Protein AF-A0A920NXX0-F1 (afdb_monomer_lite)

Radius of gyration: 11.74 Å; chains: 1; bounding box: 27×26×28 Å

Sequence (71 aa):
MVALFDGSYHGVHDYALVKADSKSDRSTPPSPTLGAGIPEEVSKKLMMMLPYRDTNAYELIRKIKKSGLVY

Structure (mmCIF, N/CA/C/O backbone):
data_AF-A0A920NXX0-F1
#
_entry.id   AF-A0A920NXX0-F1
#
loop_
_atom_site.group_PDB
_atom_site.id
_atom_site.type_symbol
_atom_site.label_atom_id
_atom_site.label_alt_id
_atom_site.label_comp_id
_atom_site.label_asym_id
_atom_site.label_entity_id
_atom_site.label_seq_id
_atom_site.pdbx_PDB_ins_code
_atom_site.Cartn_x
_atom_site.Cartn_y
_atom_site.Cartn_z
_atom_site.occupancy
_atom_site.B_iso_or_equiv
_atom_site.auth_seq_id
_atom_site.auth_comp_id
_atom_site.auth_asym_id
_atom_site.auth_atom_id
_atom_site.pdbx_PDB_model_num
ATOM 1 N N . MET A 1 1 ? -7.768 9.138 3.287 1.00 84.12 1 MET A N 1
ATOM 2 C CA . MET A 1 1 ? -6.708 8.168 2.941 1.00 84.12 1 MET A CA 1
ATOM 3 C C . MET A 1 1 ? -7.266 7.194 1.914 1.00 84.12 1 MET A C 1
ATOM 5 O O . MET A 1 1 ? -8.441 6.858 2.018 1.00 84.12 1 MET A O 1
ATOM 9 N N . VAL A 1 2 ? -6.472 6.782 0.930 1.00 91.88 2 VAL A N 1
ATOM 10 C CA . VAL A 1 2 ? -6.847 5.784 -0.086 1.00 91.88 2 VAL A CA 1
ATOM 11 C C . VAL A 1 2 ? -5.993 4.540 0.132 1.00 91.88 2 VAL A C 1
ATOM 13 O O . VAL A 1 2 ? -4.806 4.651 0.426 1.00 91.88 2 VAL A O 1
ATOM 16 N N . ALA A 1 3 ? -6.595 3.359 0.013 1.00 94.06 3 ALA A N 1
ATOM 17 C CA . ALA A 1 3 ? -5.880 2.099 0.149 1.00 94.06 3 ALA A CA 1
ATOM 18 C C . ALA A 1 3 ? -5.730 1.404 -1.207 1.00 94.06 3 ALA A C 1
ATOM 20 O O . ALA A 1 3 ? -6.672 1.375 -1.999 1.00 94.06 3 ALA A O 1
ATOM 21 N N . LEU A 1 4 ? -4.555 0.830 -1.448 1.00 95.56 4 LEU A N 1
ATOM 22 C CA . LEU A 1 4 ? -4.247 -0.012 -2.601 1.00 95.56 4 LEU A CA 1
ATOM 23 C C . LEU A 1 4 ? -3.953 -1.424 -2.113 1.00 95.56 4 LEU A C 1
ATOM 25 O O . LEU A 1 4 ? -3.434 -1.603 -1.016 1.00 95.56 4 LEU A O 1
ATOM 29 N N . PHE A 1 5 ? -4.252 -2.424 -2.932 1.00 96.25 5 PHE A N 1
ATOM 30 C CA . PHE A 1 5 ? -3.823 -3.790 -2.655 1.00 96.25 5 PHE A CA 1
ATOM 3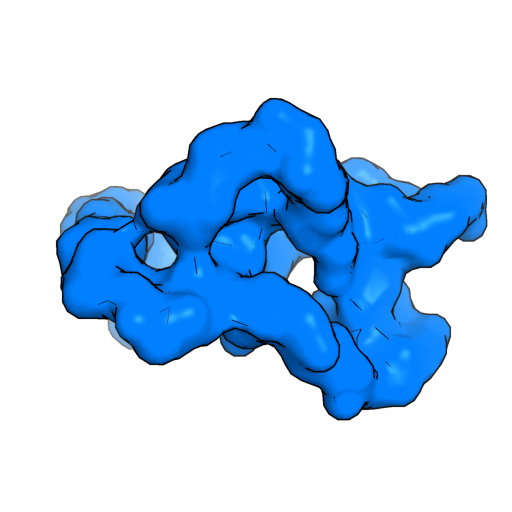1 C C . PHE A 1 5 ? -2.435 -4.041 -3.242 1.00 96.25 5 PHE A C 1
ATOM 33 O O . PHE A 1 5 ? -2.159 -3.631 -4.374 1.00 96.25 5 PHE A O 1
ATOM 40 N N . ASP A 1 6 ? -1.576 -4.735 -2.497 1.00 94.75 6 ASP A N 1
ATOM 41 C CA . ASP A 1 6 ? -0.250 -5.108 -2.985 1.00 94.75 6 ASP A CA 1
ATOM 42 C C . ASP A 1 6 ? -0.349 -5.910 -4.293 1.00 94.75 6 ASP A C 1
ATOM 44 O O . ASP A 1 6 ? -1.237 -6.747 -4.478 1.00 94.75 6 ASP A O 1
ATOM 48 N N . GLY A 1 7 ? 0.548 -5.605 -5.229 1.00 91.31 7 GLY A N 1
ATOM 49 C CA . GLY A 1 7 ? 0.557 -6.159 -6.583 1.00 91.31 7 GLY A CA 1
ATOM 50 C C . GLY A 1 7 ? -0.415 -5.506 -7.573 1.00 91.31 7 GLY A C 1
ATOM 51 O O . GLY A 1 7 ? -0.396 -5.874 -8.747 1.00 91.31 7 GLY A O 1
ATOM 52 N N . SER A 1 8 ? -1.238 -4.538 -7.156 1.00 94.31 8 SER A N 1
ATOM 53 C CA . SER A 1 8 ? -2.117 -3.800 -8.074 1.00 94.31 8 SER A CA 1
ATOM 54 C C . SER A 1 8 ? -1.377 -2.704 -8.854 1.00 94.31 8 SER A C 1
ATOM 56 O O . SER A 1 8 ? -0.392 -2.136 -8.385 1.00 94.31 8 SER A O 1
ATOM 58 N N . TYR A 1 9 ? -1.868 -2.388 -10.056 1.00 94.88 9 TYR A N 1
ATOM 59 C CA . TYR A 1 9 ? -1.379 -1.279 -10.875 1.00 94.88 9 TYR A CA 1
ATOM 60 C C . TYR A 1 9 ? -2.534 -0.336 -11.212 1.00 94.88 9 TYR A C 1
ATOM 62 O O . TYR A 1 9 ? -3.559 -0.775 -11.726 1.00 94.88 9 TYR A O 1
ATOM 70 N N . HIS A 1 10 ? -2.348 0.957 -10.937 1.00 96.00 10 HIS A N 1
ATOM 71 C CA . HIS A 1 10 ? -3.376 1.992 -11.100 1.00 96.00 10 HIS A CA 1
ATOM 72 C C . HIS A 1 10 ? -2.882 3.197 -11.923 1.00 96.00 10 HIS A C 1
ATOM 74 O O . HIS A 1 10 ? -3.449 4.282 -11.849 1.00 96.00 10 HIS A O 1
ATOM 80 N N . GLY A 1 11 ? -1.827 3.017 -12.723 1.00 95.12 11 GLY A N 1
ATOM 81 C CA . GLY A 1 11 ? -1.204 4.089 -13.502 1.00 95.12 11 GLY A CA 1
ATOM 82 C C . GLY A 1 11 ? 0.062 4.644 -12.850 1.00 95.12 11 GLY A C 1
ATOM 83 O O . GLY A 1 11 ? 0.696 3.985 -12.029 1.00 95.12 11 GLY A O 1
ATOM 84 N N . VAL A 1 12 ? 0.454 5.851 -13.264 1.00 95.25 12 VAL A N 1
ATOM 85 C CA . VAL A 1 12 ? 1.745 6.478 -12.911 1.00 95.25 12 VAL A CA 1
ATOM 86 C C . VAL A 1 12 ? 1.598 7.823 -12.198 1.00 95.25 12 VAL A C 1
ATOM 88 O O . VAL A 1 12 ? 2.531 8.615 -12.173 1.00 95.25 12 VAL A O 1
ATOM 91 N N . HIS A 1 13 ? 0.423 8.106 -11.636 1.00 94.31 13 HIS A N 1
ATOM 92 C CA . HIS A 1 13 ? 0.252 9.271 -10.771 1.00 94.31 13 HIS A CA 1
ATOM 93 C C . HIS A 1 13 ? 0.826 8.982 -9.377 1.00 94.31 13 HIS A C 1
ATOM 95 O O . HIS A 1 13 ? 0.785 7.841 -8.920 1.00 94.31 13 HIS A O 1
ATOM 101 N N . ASP A 1 14 ? 1.293 10.009 -8.669 1.00 94.81 14 ASP A N 1
ATOM 102 C CA . ASP A 1 14 ? 1.995 9.882 -7.381 1.00 94.81 14 ASP A CA 1
ATOM 103 C C . ASP A 1 14 ? 1.265 8.989 -6.367 1.00 94.81 14 ASP A C 1
ATOM 105 O O . ASP A 1 14 ? 1.869 8.121 -5.745 1.00 94.81 14 ASP A O 1
ATOM 109 N N . TYR A 1 15 ? -0.060 9.135 -6.256 1.00 92.75 15 TYR A N 1
ATOM 110 C CA . TYR A 1 15 ? -0.887 8.310 -5.365 1.00 92.75 15 TYR A CA 1
ATOM 111 C C . TYR A 1 15 ? -0.903 6.811 -5.735 1.00 92.75 15 TYR A C 1
ATOM 113 O O . TYR A 1 15 ? -1.143 5.984 -4.866 1.00 92.75 15 TYR A O 1
ATOM 121 N N . ALA A 1 16 ? -0.669 6.437 -6.997 1.00 93.56 16 ALA A N 1
ATOM 122 C CA . ALA A 1 16 ? -0.607 5.041 -7.451 1.00 93.56 16 ALA A CA 1
ATOM 123 C C . ALA A 1 16 ? 0.811 4.460 -7.389 1.00 93.56 16 ALA A C 1
ATOM 125 O O . ALA A 1 16 ? 0.973 3.240 -7.372 1.00 93.56 16 ALA A O 1
ATOM 126 N N . LEU A 1 17 ? 1.837 5.310 -7.337 1.00 95.31 17 LEU A N 1
ATOM 127 C CA . LEU A 1 17 ? 3.237 4.902 -7.247 1.00 95.31 17 LEU A CA 1
ATOM 128 C C . LEU A 1 17 ? 3.634 4.644 -5.789 1.00 95.31 17 LEU A C 1
ATOM 130 O O . LEU A 1 17 ? 4.562 5.240 -5.247 1.00 95.31 17 LEU A O 1
ATOM 134 N N . VAL A 1 18 ? 2.919 3.714 -5.159 1.00 93.56 18 VAL A N 1
ATOM 135 C CA . VAL A 1 18 ? 3.196 3.169 -3.827 1.00 93.56 18 VAL A CA 1
ATOM 136 C C . VAL A 1 18 ? 3.252 1.656 -3.963 1.00 93.56 18 VAL A C 1
ATOM 138 O O . VAL A 1 18 ? 2.369 1.062 -4.580 1.00 93.56 18 VAL A O 1
ATOM 141 N N . LYS A 1 19 ? 4.290 1.015 -3.423 1.00 92.06 19 LYS A N 1
ATOM 142 C CA . LYS A 1 19 ? 4.508 -0.425 -3.621 1.00 92.06 19 LYS A CA 1
ATOM 143 C C . LYS A 1 19 ? 5.102 -1.068 -2.378 1.00 92.06 19 LYS A C 1
ATOM 145 O O . LYS A 1 19 ? 6.075 -0.552 -1.846 1.00 92.06 19 LYS A O 1
ATOM 150 N N . ALA A 1 20 ? 4.554 -2.203 -1.945 1.00 92.69 20 ALA A N 1
ATOM 151 C CA . ALA A 1 20 ? 5.135 -2.952 -0.837 1.00 92.69 20 ALA A CA 1
ATOM 152 C C . ALA A 1 20 ? 6.569 -3.398 -1.168 1.00 92.69 20 ALA A C 1
ATOM 154 O O . ALA A 1 20 ? 6.879 -3.772 -2.305 1.00 92.69 20 ALA A O 1
ATOM 155 N N . ASP A 1 21 ? 7.443 -3.409 -0.161 1.00 90.00 21 ASP A N 1
ATOM 156 C CA . ASP A 1 21 ? 8.735 -4.075 -0.299 1.00 90.00 21 ASP A CA 1
ATOM 157 C C . ASP A 1 21 ? 8.501 -5.589 -0.387 1.00 90.00 21 ASP A C 1
ATOM 159 O O . ASP A 1 21 ? 7.933 -6.199 0.518 1.00 90.00 21 ASP A O 1
ATOM 163 N N . SER A 1 22 ? 8.994 -6.209 -1.458 1.00 87.00 22 SER A N 1
ATOM 164 C CA . SER A 1 22 ? 8.948 -7.659 -1.676 1.00 87.00 22 SER A CA 1
ATOM 165 C C . SER A 1 22 ? 9.521 -8.511 -0.532 1.00 87.00 22 SER A C 1
ATOM 167 O O . SER A 1 22 ? 9.195 -9.695 -0.450 1.00 87.00 22 SER A O 1
ATOM 169 N N . LYS A 1 23 ? 10.377 -7.934 0.324 1.00 91.62 23 LYS A N 1
ATOM 170 C CA . LYS A 1 23 ? 10.996 -8.598 1.482 1.00 91.62 23 LYS A CA 1
ATOM 171 C C . LYS A 1 23 ? 10.261 -8.350 2.803 1.00 91.62 23 LYS A C 1
ATOM 173 O O . LYS A 1 23 ? 10.641 -8.932 3.815 1.00 91.62 23 LYS A O 1
ATOM 178 N N . SER A 1 24 ? 9.262 -7.469 2.813 1.00 90.88 24 SER A N 1
ATOM 179 C CA . SER A 1 24 ? 8.476 -7.163 4.012 1.00 90.88 24 SER A CA 1
ATOM 180 C C . SER A 1 24 ? 7.464 -8.267 4.337 1.00 90.88 24 SER A C 1
ATOM 182 O O . SER A 1 24 ? 7.189 -9.139 3.509 1.00 90.88 24 SER A O 1
ATOM 184 N N . ASP A 1 25 ? 6.905 -8.237 5.552 1.00 95.00 25 ASP A N 1
ATOM 185 C CA . ASP A 1 25 ? 5.784 -9.111 5.897 1.00 95.00 25 ASP A CA 1
ATOM 186 C C . ASP A 1 25 ? 4.594 -8.815 4.980 1.00 95.00 25 ASP A C 1
ATOM 188 O O . ASP A 1 25 ? 4.034 -7.716 4.975 1.00 95.00 25 ASP A O 1
ATOM 192 N N . ARG A 1 26 ? 4.184 -9.840 4.231 1.00 93.81 26 ARG A N 1
ATOM 193 C CA . ARG A 1 26 ? 3.059 -9.761 3.303 1.00 93.81 26 ARG A CA 1
ATOM 194 C C . ARG A 1 26 ? 1.737 -9.480 3.99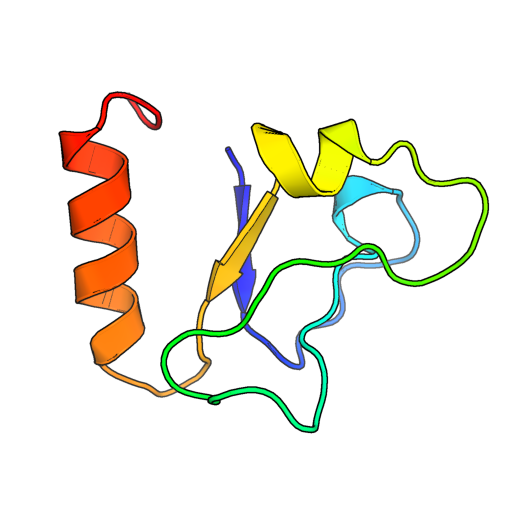0 1.00 93.81 26 ARG A C 1
ATOM 196 O O . ARG A 1 26 ? 0.868 -8.943 3.323 1.00 93.81 26 ARG A O 1
ATOM 203 N N . SER A 1 27 ? 1.589 -9.813 5.271 1.00 96.94 27 SER A N 1
ATOM 204 C CA . SER A 1 27 ? 0.342 -9.600 6.017 1.00 96.94 27 SER A CA 1
ATOM 205 C C . SER 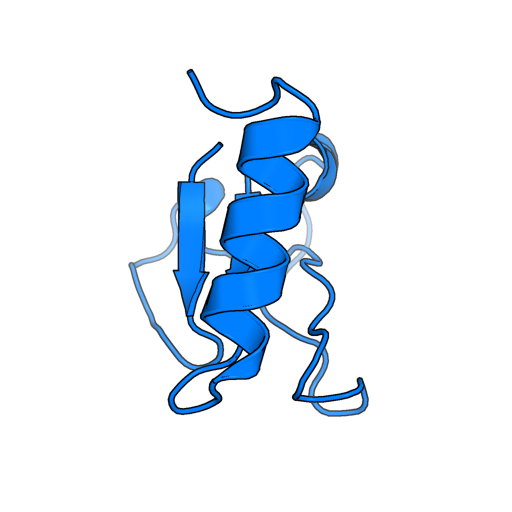A 1 27 ? 0.224 -8.167 6.537 1.00 96.94 27 SER A C 1
ATOM 207 O O . SER A 1 27 ? -0.877 -7.700 6.835 1.00 96.94 27 SER A O 1
ATOM 209 N N . THR A 1 28 ? 1.345 -7.448 6.653 1.00 95.69 28 THR A N 1
ATOM 210 C CA . THR A 1 28 ? 1.410 -6.061 7.134 1.00 95.69 28 THR A CA 1
ATOM 211 C C . THR A 1 28 ? 2.307 -5.196 6.234 1.00 95.69 28 THR A C 1
ATOM 213 O O . THR A 1 28 ? 3.309 -4.641 6.691 1.00 95.69 28 THR A O 1
ATOM 216 N N . PRO A 1 29 ? 1.965 -5.053 4.938 1.00 95.25 29 PRO A N 1
ATOM 217 C CA . PRO A 1 29 ? 2.863 -4.440 3.973 1.00 95.25 29 PRO A CA 1
ATOM 218 C C . PRO A 1 29 ? 3.096 -2.950 4.286 1.00 95.25 29 PRO A C 1
ATOM 220 O O . PRO A 1 29 ? 2.140 -2.198 4.513 1.00 95.25 29 PRO A O 1
ATOM 223 N N . PRO A 1 30 ? 4.353 -2.476 4.257 1.00 93.69 30 PRO A N 1
ATOM 224 C CA . PRO A 1 30 ? 4.650 -1.058 4.314 1.00 93.69 30 PRO A CA 1
ATOM 225 C C . PRO A 1 30 ? 4.192 -0.384 3.014 1.00 93.69 30 PRO A C 1
ATOM 227 O O . PRO A 1 30 ? 3.957 -1.030 1.994 1.00 93.69 30 PRO A O 1
ATOM 230 N N . SER A 1 31 ? 4.075 0.941 3.043 1.00 94.00 31 SER A N 1
ATOM 231 C CA . SER A 1 31 ? 3.564 1.730 1.913 1.00 94.00 31 SER A CA 1
ATOM 232 C C . SER A 1 31 ? 4.612 2.684 1.323 1.00 94.00 31 SER A C 1
ATOM 234 O O . SER A 1 31 ? 4.295 3.856 1.180 1.00 94.00 31 SER A O 1
ATOM 236 N N . PRO A 1 32 ? 5.862 2.283 1.020 1.00 94.19 32 PRO A N 1
ATOM 237 C CA . PRO A 1 32 ? 6.842 3.221 0.479 1.00 94.19 32 PRO A CA 1
ATOM 238 C C . PRO A 1 32 ? 6.468 3.668 -0.942 1.00 94.19 32 PRO A C 1
ATOM 240 O O . PRO A 1 32 ? 5.803 2.947 -1.694 1.00 94.19 32 PRO A O 1
ATOM 243 N N . THR A 1 33 ? 6.912 4.866 -1.315 1.00 95.38 33 THR A N 1
ATOM 244 C CA . THR A 1 33 ? 6.793 5.363 -2.688 1.00 95.38 33 THR A CA 1
ATOM 245 C C . THR A 1 33 ? 7.655 4.533 -3.643 1.00 95.38 33 THR A C 1
ATOM 247 O O . THR A 1 33 ? 8.717 4.020 -3.285 1.00 95.38 33 THR A O 1
ATOM 250 N N . LEU A 1 34 ? 7.187 4.389 -4.881 1.00 93.44 34 LEU A N 1
ATOM 251 C CA . LEU A 1 34 ? 7.887 3.700 -5.957 1.00 93.44 34 LEU A CA 1
ATOM 252 C C . LEU A 1 34 ? 8.552 4.728 -6.878 1.00 93.44 34 LEU A C 1
ATOM 254 O O . LEU A 1 34 ? 7.926 5.239 -7.803 1.00 93.44 34 LEU A O 1
ATOM 258 N N . GLY A 1 35 ? 9.838 4.982 -6.643 1.00 88.81 35 GLY A N 1
ATOM 259 C CA . GLY A 1 35 ? 10.648 5.905 -7.442 1.00 88.81 35 GLY A CA 1
ATOM 260 C C . GLY A 1 35 ? 11.043 7.177 -6.692 1.00 88.81 35 GLY A C 1
ATOM 261 O O . GLY A 1 35 ? 10.607 7.428 -5.570 1.00 88.81 35 GLY A O 1
ATOM 262 N N . ALA A 1 36 ? 11.915 7.967 -7.316 1.00 92.44 36 ALA A N 1
ATOM 263 C CA . ALA A 1 36 ? 12.356 9.256 -6.793 1.00 92.44 36 ALA A CA 1
ATOM 264 C C . ALA A 1 36 ? 11.402 10.385 -7.219 1.00 92.44 36 ALA A C 1
ATOM 266 O O . ALA A 1 36 ? 10.726 10.281 -8.239 1.00 92.44 36 ALA A O 1
ATOM 267 N N . GLY A 1 37 ? 11.384 11.482 -6.456 1.00 94.25 37 GLY A N 1
ATOM 268 C CA . GLY A 1 37 ? 10.617 12.690 -6.789 1.00 94.25 37 GLY A CA 1
ATOM 269 C C . GLY A 1 37 ? 9.169 12.710 -6.290 1.00 94.25 37 GLY A C 1
ATOM 270 O O . GLY A 1 37 ? 8.527 13.749 -6.395 1.00 94.25 37 GLY A O 1
ATOM 271 N N . ILE A 1 38 ? 8.677 11.618 -5.697 1.00 95.69 38 ILE A N 1
ATOM 272 C CA . ILE A 1 38 ? 7.364 11.575 -5.041 1.00 95.69 38 ILE A CA 1
ATOM 273 C C . ILE A 1 38 ? 7.529 12.033 -3.582 1.00 95.69 38 ILE A C 1
ATOM 275 O O . ILE A 1 38 ? 8.318 11.416 -2.858 1.00 95.69 38 ILE A O 1
ATOM 279 N N . PRO A 1 39 ? 6.799 13.065 -3.119 1.00 95.06 39 PRO A N 1
ATOM 280 C CA . PRO A 1 39 ? 6.861 13.510 -1.729 1.00 95.06 39 PRO A CA 1
ATOM 281 C C . PRO A 1 39 ? 6.514 12.386 -0.745 1.00 95.06 39 PRO A C 1
ATOM 283 O O . PRO A 1 39 ? 5.529 11.661 -0.921 1.00 95.06 39 PRO A O 1
ATOM 286 N N . GLU A 1 40 ? 7.291 12.255 0.332 1.00 91.81 40 GLU A N 1
ATOM 287 C CA . GLU A 1 40 ? 7.082 11.200 1.331 1.00 91.81 40 GLU A CA 1
ATOM 288 C C . GLU A 1 40 ? 5.707 11.303 2.008 1.00 91.81 40 GLU A C 1
ATOM 290 O O . GLU A 1 40 ? 5.148 10.299 2.451 1.00 91.81 40 GLU A O 1
ATOM 295 N N . GLU A 1 41 ? 5.121 12.499 2.061 1.00 93.56 41 GLU A N 1
ATOM 296 C CA . GLU A 1 41 ? 3.787 12.746 2.603 1.00 93.56 41 GLU A CA 1
ATOM 297 C C . GLU A 1 41 ? 2.697 11.952 1.879 1.00 93.56 41 GLU A C 1
ATOM 299 O O . GLU A 1 41 ? 1.715 11.574 2.524 1.00 93.56 41 GLU A O 1
ATOM 304 N N . VAL A 1 42 ? 2.871 11.656 0.584 1.00 93.81 42 VAL A N 1
ATOM 305 C CA . VAL A 1 42 ? 1.920 10.839 -0.186 1.00 93.81 42 VAL A CA 1
ATOM 306 C C . VAL A 1 42 ? 1.793 9.461 0.459 1.00 93.81 42 VAL A C 1
ATOM 308 O O . 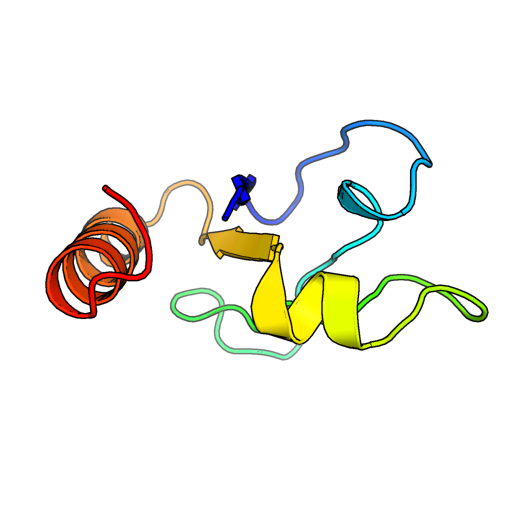VAL A 1 42 ? 0.697 9.053 0.844 1.00 93.81 42 VAL A O 1
ATOM 311 N N . SER A 1 43 ? 2.921 8.781 0.675 1.00 92.56 43 SER A N 1
ATOM 312 C CA . SER A 1 43 ? 2.936 7.475 1.344 1.00 92.56 43 SER A CA 1
ATOM 313 C C . SER A 1 43 ? 2.542 7.541 2.818 1.00 92.56 43 SER A C 1
ATOM 315 O O . SER A 1 43 ? 1.786 6.700 3.290 1.00 92.56 43 SER A O 1
ATOM 317 N N . LYS A 1 44 ? 3.043 8.535 3.559 1.00 90.38 44 LYS A N 1
ATOM 318 C CA . LYS A 1 44 ? 2.896 8.591 5.023 1.00 90.38 44 LYS A CA 1
ATOM 319 C C . LYS A 1 44 ? 1.513 9.036 5.495 1.00 90.38 44 LYS A C 1
ATOM 321 O O . LYS A 1 44 ? 1.126 8.693 6.610 1.00 90.38 44 LYS A O 1
ATOM 326 N N . LYS A 1 45 ? 0.801 9.850 4.708 1.00 90.38 45 LYS A N 1
ATOM 327 C CA . LYS A 1 45 ? -0.460 10.488 5.137 1.00 90.38 45 LYS A CA 1
ATOM 328 C C . LYS A 1 45 ? -1.659 10.113 4.277 1.00 90.38 45 LYS A C 1
ATOM 330 O O . LYS A 1 45 ? -2.788 10.154 4.766 1.00 90.38 45 LYS A O 1
ATOM 335 N N . LEU A 1 46 ? -1.442 9.825 2.995 1.00 92.44 46 LEU A N 1
ATOM 336 C CA . LEU A 1 46 ? -2.532 9.763 2.019 1.00 92.44 46 LEU A CA 1
ATOM 337 C C . LEU A 1 46 ? -2.804 8.349 1.519 1.00 92.44 46 LEU A C 1
ATOM 339 O O . LEU A 1 46 ? -3.955 8.061 1.183 1.00 92.44 46 LEU A O 1
ATOM 343 N N . MET A 1 47 ? -1.792 7.483 1.533 1.00 94.00 47 MET A N 1
ATOM 344 C CA . MET A 1 47 ? -1.858 6.135 0.983 1.00 94.00 47 MET A CA 1
ATOM 345 C C . MET A 1 47 ? -1.665 5.055 2.044 1.00 94.00 47 MET A C 1
ATOM 347 O O . MET A 1 47 ? -0.975 5.242 3.040 1.00 94.00 47 MET A O 1
ATOM 351 N N . MET A 1 48 ? -2.265 3.897 1.793 1.00 94.31 48 MET A N 1
ATOM 352 C CA . MET A 1 48 ? -2.076 2.690 2.583 1.00 94.31 48 MET A CA 1
ATOM 353 C C . MET A 1 48 ? -1.984 1.478 1.657 1.00 94.31 48 MET A C 1
ATOM 355 O O . MET A 1 48 ? -2.796 1.325 0.748 1.00 94.31 48 MET A O 1
ATOM 359 N N . MET A 1 49 ? -1.030 0.595 1.917 1.00 95.62 49 MET A N 1
ATOM 360 C CA . MET A 1 49 ? -0.922 -0.701 1.265 1.00 95.62 49 MET A CA 1
ATOM 361 C C . MET A 1 49 ? -1.664 -1.761 2.082 1.00 95.62 49 MET A C 1
ATOM 363 O O . MET A 1 49 ? -1.463 -1.895 3.289 1.00 95.62 49 MET A O 1
ATOM 367 N N . LEU A 1 50 ? -2.538 -2.507 1.418 1.00 96.94 50 LEU A N 1
ATOM 368 C CA . LEU A 1 50 ? -3.285 -3.625 1.972 1.00 96.94 50 LEU A CA 1
ATOM 369 C C . LEU A 1 50 ? -2.778 -4.937 1.379 1.00 96.94 50 LEU A C 1
ATOM 371 O O . LEU A 1 50 ? -2.471 -4.999 0.186 1.00 96.94 50 LEU A O 1
ATOM 375 N N . PRO A 1 51 ? -2.746 -6.013 2.171 1.00 97.19 51 PRO A N 1
ATOM 376 C CA . PRO A 1 51 ? -2.366 -7.314 1.659 1.00 97.19 51 PRO A CA 1
ATOM 377 C C . PRO A 1 51 ? -3.493 -7.886 0.782 1.00 97.19 51 PRO A C 1
ATOM 379 O O . PRO A 1 51 ? -4.665 -7.908 1.169 1.00 97.19 51 PRO A O 1
ATOM 382 N N . TYR A 1 52 ? -3.165 -8.313 -0.440 1.00 95.44 52 TYR A N 1
ATOM 383 C CA . TYR A 1 52 ? -4.145 -8.889 -1.364 1.00 95.44 52 TYR A CA 1
ATOM 384 C C . TYR A 1 52 ? -4.426 -10.360 -1.028 1.00 95.44 52 TYR A C 1
ATOM 386 O O . TYR A 1 52 ? -3.498 -11.147 -0.863 1.00 95.44 52 TYR A O 1
ATOM 394 N N . ARG A 1 53 ? -5.712 -10.745 -0.982 1.00 95.81 53 ARG A N 1
ATOM 395 C CA . ARG A 1 53 ? -6.182 -12.106 -0.626 1.00 95.81 53 ARG A CA 1
ATOM 396 C C . ARG A 1 53 ? -5.715 -12.584 0.755 1.00 95.81 53 ARG A C 1
ATOM 398 O O . ARG A 1 53 ? -5.576 -13.783 0.979 1.00 95.81 53 ARG A O 1
ATOM 405 N N . ASP A 1 54 ? -5.547 -11.645 1.677 1.00 97.62 54 ASP A N 1
ATOM 406 C CA . ASP A 1 54 ? -5.218 -11.897 3.075 1.00 97.62 54 ASP A CA 1
ATOM 407 C C . ASP A 1 54 ? -6.295 -11.275 3.972 1.00 97.62 54 ASP A C 1
ATOM 409 O O . ASP A 1 54 ? -6.626 -10.091 3.859 1.00 97.62 54 ASP A O 1
ATOM 413 N N . THR A 1 55 ? -6.854 -12.076 4.878 1.00 97.81 55 THR A N 1
ATOM 414 C CA . THR A 1 55 ? -7.885 -11.632 5.823 1.00 97.81 55 THR A CA 1
ATOM 415 C C . THR A 1 55 ? -7.402 -10.540 6.777 1.00 97.81 55 THR A C 1
ATOM 417 O O . THR A 1 55 ? -8.226 -9.772 7.277 1.00 97.81 55 THR A O 1
ATOM 420 N N . ASN A 1 56 ? -6.092 -10.404 6.998 1.00 97.88 56 ASN A N 1
ATOM 421 C CA . ASN A 1 56 ? -5.540 -9.347 7.841 1.00 97.88 56 ASN A CA 1
ATOM 422 C C . ASN A 1 56 ? -5.811 -7.937 7.281 1.00 97.88 56 ASN A C 1
ATOM 424 O O . ASN A 1 56 ? -5.847 -6.969 8.043 1.00 97.88 56 ASN A O 1
ATOM 428 N N . ALA A 1 57 ? -6.110 -7.805 5.979 1.00 97.44 57 ALA A N 1
ATOM 429 C CA . ALA A 1 57 ? -6.557 -6.542 5.386 1.00 97.44 57 ALA A CA 1
ATOM 430 C C . ALA A 1 57 ? -7.754 -5.937 6.142 1.00 97.44 57 ALA A C 1
ATOM 432 O O . ALA A 1 57 ? -7.789 -4.730 6.386 1.00 97.44 57 ALA A O 1
ATOM 433 N N . TYR A 1 58 ? -8.712 -6.769 6.569 1.00 96.56 58 TYR A N 1
ATOM 434 C CA . TYR A 1 58 ? -9.884 -6.304 7.313 1.00 96.56 58 TYR A CA 1
ATOM 435 C C . TYR A 1 58 ? -9.507 -5.702 8.669 1.00 96.56 58 TYR A C 1
ATOM 437 O O . TYR A 1 58 ? -10.073 -4.680 9.067 1.00 96.56 58 TYR A O 1
ATOM 445 N N . GLU A 1 59 ? -8.533 -6.288 9.365 1.00 97.06 59 GLU A N 1
ATOM 446 C CA . GLU A 1 59 ? -8.068 -5.789 10.660 1.00 97.06 59 GLU A CA 1
ATOM 447 C C . GLU A 1 59 ? -7.313 -4.465 10.518 1.00 97.06 59 GLU A C 1
ATOM 449 O O . GLU A 1 59 ? -7.545 -3.529 11.293 1.00 97.06 59 GLU A O 1
ATOM 454 N N . LEU A 1 60 ? -6.493 -4.321 9.474 1.00 95.50 60 LEU A N 1
ATOM 455 C CA . LEU A 1 60 ? -5.806 -3.062 9.189 1.00 95.50 60 LEU A CA 1
ATOM 456 C C . LEU A 1 60 ? -6.796 -1.932 8.845 1.00 95.50 60 LEU A C 1
ATOM 458 O O . LEU A 1 60 ? -6.684 -0.831 9.391 1.00 95.50 60 LEU A O 1
ATOM 462 N N . ILE A 1 61 ? -7.818 -2.212 8.025 1.00 94.69 61 ILE A N 1
ATOM 463 C CA . ILE A 1 61 ? -8.894 -1.252 7.707 1.00 94.69 61 ILE A CA 1
ATOM 464 C C . ILE A 1 61 ? -9.631 -0.8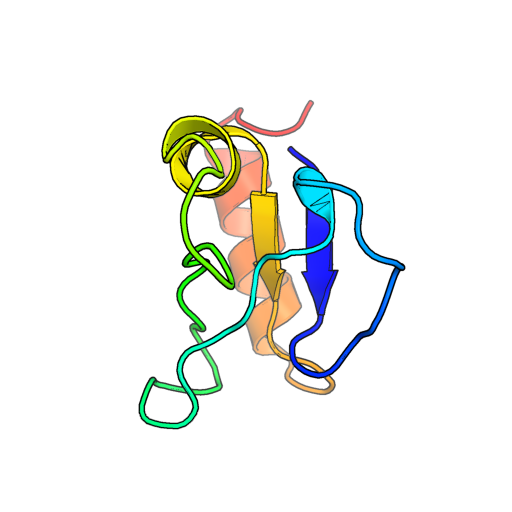22 8.985 1.00 94.69 61 ILE A C 1
ATOM 466 O O . ILE A 1 61 ? -9.856 0.370 9.213 1.00 94.69 61 ILE A O 1
ATOM 470 N N . ARG A 1 62 ? -9.980 -1.777 9.860 1.00 94.88 62 ARG A N 1
ATOM 471 C CA . ARG A 1 62 ? -10.644 -1.487 11.144 1.00 94.88 62 ARG A CA 1
ATOM 472 C C . ARG A 1 62 ? -9.780 -0.620 12.054 1.00 94.88 62 ARG A C 1
ATOM 474 O O . ARG A 1 62 ? -10.308 0.293 12.688 1.00 94.88 62 ARG A O 1
ATOM 481 N N . LYS A 1 63 ? -8.472 -0.886 12.125 1.00 92.00 63 LYS A N 1
ATOM 482 C CA . LYS A 1 63 ? -7.523 -0.105 12.934 1.00 92.00 63 LYS A CA 1
ATOM 483 C C . LYS A 1 63 ? -7.493 1.362 12.505 1.00 92.00 63 LYS A C 1
ATOM 485 O O . LYS A 1 63 ? -7.547 2.244 13.356 1.00 92.00 63 LYS A O 1
ATOM 490 N N . ILE A 1 64 ? -7.482 1.614 11.200 1.00 87.56 64 ILE A N 1
ATOM 491 C CA . ILE A 1 64 ? -7.480 2.966 10.626 1.00 87.56 64 ILE A CA 1
ATOM 492 C C . ILE A 1 64 ? -8.807 3.690 10.837 1.00 87.56 64 ILE A C 1
ATOM 494 O O . ILE A 1 64 ? -8.824 4.875 11.169 1.00 87.56 64 ILE A O 1
ATOM 498 N N . LYS A 1 65 ? -9.931 2.980 10.688 1.00 87.50 65 LYS A N 1
ATOM 499 C CA . LYS A 1 65 ? -11.244 3.547 11.011 1.00 87.50 65 LYS A CA 1
ATOM 500 C C . LYS A 1 65 ? -11.300 3.983 12.480 1.00 87.50 65 LYS A C 1
ATOM 502 O O . LYS A 1 65 ? -11.754 5.079 12.785 1.00 87.50 65 LYS A O 1
ATOM 507 N N . LYS A 1 66 ? -10.785 3.151 13.394 1.00 87.50 66 LYS A N 1
ATOM 508 C CA . LYS A 1 66 ? -10.710 3.474 14.831 1.00 87.50 66 LYS A CA 1
ATOM 509 C C . LYS A 1 66 ? -9.783 4.649 15.142 1.00 87.50 66 LYS A C 1
ATOM 511 O O . LYS A 1 66 ? -10.048 5.364 16.099 1.00 87.50 66 LYS A O 1
ATOM 516 N N . SER A 1 67 ? -8.717 4.858 14.370 1.00 81.62 67 SER A N 1
ATOM 517 C CA . SER A 1 67 ? -7.792 5.974 14.594 1.00 81.62 67 SER A CA 1
ATOM 518 C C . SER A 1 67 ? -8.31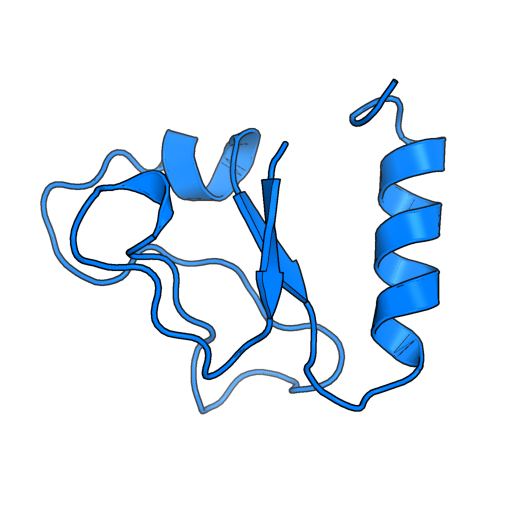8 7.324 14.088 1.00 81.62 67 SER A C 1
ATOM 520 O O . SER A 1 67 ? -7.598 8.312 14.191 1.00 81.62 67 SER A O 1
ATOM 522 N N . GLY A 1 68 ? -9.527 7.380 13.512 1.00 74.75 68 GLY A N 1
ATOM 523 C CA . GLY A 1 68 ? -10.126 8.614 12.989 1.00 74.75 68 GLY A CA 1
ATOM 524 C C . GLY A 1 68 ? -9.482 9.130 11.697 1.00 74.75 68 GLY A C 1
ATOM 525 O O . GLY A 1 68 ? -9.723 10.266 11.305 1.00 74.75 68 GLY A O 1
ATOM 526 N N . LEU A 1 69 ? -8.660 8.311 11.028 1.00 67.69 69 LEU A N 1
ATOM 527 C CA . LEU A 1 69 ? -7.997 8.667 9.762 1.00 67.69 69 LEU A CA 1
ATOM 528 C C . LEU A 1 69 ? -8.896 8.447 8.531 1.00 67.69 69 LEU A C 1
ATOM 530 O O . LEU A 1 69 ? -8.539 8.831 7.414 1.00 67.69 69 LEU A O 1
ATOM 534 N N . VAL A 1 70 ? -10.051 7.811 8.729 1.00 61.94 70 VAL A N 1
ATOM 535 C CA . VAL A 1 70 ? -11.100 7.607 7.728 1.00 61.94 70 VAL A CA 1
ATOM 536 C C . VAL A 1 70 ? -12.436 7.877 8.423 1.00 61.94 70 VAL A C 1
ATOM 538 O O . VAL A 1 70 ? -12.708 7.258 9.453 1.00 61.94 70 VAL A O 1
ATOM 541 N N . TYR A 1 71 ? -13.206 8.827 7.886 1.00 54.41 71 TYR A N 1
ATOM 542 C CA . TYR A 1 71 ? -14.547 9.201 8.353 1.00 54.41 71 TYR A CA 1
ATOM 543 C C . TYR A 1 71 ? -15.593 8.170 7.918 1.00 54.41 71 TYR A C 1
ATOM 545 O O . TYR A 1 71 ? -15.481 7.672 6.774 1.00 54.41 71 TYR A O 1
#

Foldseek 3Di:
DDEDEAPDADDDDLLRQWHFDPPDDLQQTQTAGHDPDRDRCSRPQPYHYHRPPHPSSVVVVVVCVVVVSDD

pLDDT: mean 91.89, std 7.53, range [54.41, 97.88]

Secondary structure (DSSP, 8-state):
-EEEETT----SSTTT-B---TTS-TTS----BSSSSS-HHIIIIIEEEE-TT-THHHHHHHHHHHTTS--